Protein AF-A0A1M5DG32-F1 (afdb_monomer_lite)

pLDDT: mean 79.65, std 16.61, range [45.25, 95.06]

Structure (mmCIF, N/CA/C/O backbone):
da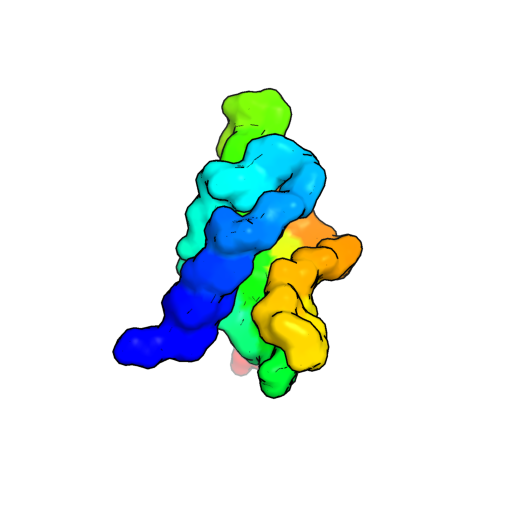ta_AF-A0A1M5DG32-F1
#
_entry.id   AF-A0A1M5DG32-F1
#
loop_
_atom_site.group_PDB
_atom_site.id
_atom_site.type_symbol
_atom_site.label_atom_id
_atom_site.label_alt_id
_atom_site.label_comp_id
_atom_site.label_asym_id
_atom_site.label_entity_id
_atom_site.label_seq_id
_atom_site.pdbx_PDB_ins_code
_atom_site.Cartn_x
_atom_site.Cartn_y
_atom_site.Cartn_z
_atom_site.occupancy
_atom_site.B_iso_or_equiv
_atom_site.auth_seq_id
_atom_site.auth_comp_id
_atom_site.auth_asym_id
_atom_site.auth_atom_id
_atom_site.pdbx_PDB_model_num
ATOM 1 N N . MET A 1 1 ? -0.999 -22.018 -3.550 1.00 50.44 1 MET A N 1
ATOM 2 C CA . MET A 1 1 ? -0.408 -20.731 -3.976 1.00 50.44 1 MET A CA 1
ATOM 3 C C . MET A 1 1 ? -1.499 -19.677 -3.849 1.00 50.44 1 MET A C 1
ATOM 5 O O . MET A 1 1 ? -2.644 -20.017 -4.128 1.00 50.44 1 MET A O 1
ATOM 9 N N . SER A 1 2 ? -1.222 -18.493 -3.294 1.00 59.31 2 SER A N 1
ATOM 10 C CA . SER A 1 2 ? -2.285 -17.511 -3.015 1.00 59.31 2 SER A CA 1
ATOM 11 C C . SER A 1 2 ? -2.560 -16.611 -4.222 1.00 59.31 2 SER A C 1
ATOM 13 O O . SER A 1 2 ? -1.661 -16.303 -5.001 1.00 59.31 2 SER A O 1
ATOM 15 N N . LYS A 1 3 ? -3.796 -16.114 -4.326 1.00 50.09 3 LYS A N 1
ATOM 16 C CA . LYS A 1 3 ? -4.238 -15.189 -5.383 1.00 50.09 3 LYS A CA 1
ATOM 17 C C . LYS A 1 3 ? -3.447 -13.871 -5.410 1.00 50.09 3 LYS A C 1
ATOM 19 O O . LYS A 1 3 ? -3.412 -13.193 -6.425 1.00 50.09 3 LYS A O 1
ATOM 24 N N . LEU A 1 4 ? -2.793 -13.519 -4.303 1.00 46.84 4 LEU A N 1
ATOM 25 C CA . LEU A 1 4 ? -1.893 -12.367 -4.200 1.00 46.84 4 LEU A CA 1
ATOM 26 C C . LEU A 1 4 ? -0.515 -12.644 -4.809 1.00 46.84 4 LEU A C 1
ATOM 28 O O . LEU A 1 4 ? 0.035 -11.789 -5.493 1.00 46.84 4 LEU A O 1
ATOM 32 N N . GLN A 1 5 ? 0.002 -13.862 -4.648 1.00 51.59 5 GLN A N 1
ATOM 33 C CA . GLN A 1 5 ? 1.255 -14.277 -5.283 1.00 51.59 5 GLN A CA 1
ATOM 34 C C . GLN A 1 5 ? 1.115 -14.346 -6.813 1.00 51.59 5 GLN A C 1
ATOM 36 O O . GLN A 1 5 ? 2.048 -14.006 -7.535 1.00 51.59 5 GLN A O 1
ATOM 41 N N . GLU A 1 6 ? -0.071 -14.702 -7.313 1.00 52.28 6 GLU A N 1
ATOM 42 C CA . GLU A 1 6 ? -0.398 -14.668 -8.746 1.00 52.28 6 GLU A CA 1
ATOM 43 C C . GLU A 1 6 ? -0.442 -13.231 -9.302 1.00 52.28 6 GLU A C 1
ATOM 45 O O . GLU A 1 6 ? 0.042 -12.973 -10.404 1.00 52.28 6 GLU A O 1
ATOM 50 N N . LEU A 1 7 ? -0.957 -12.275 -8.519 1.00 49.81 7 LEU A N 1
ATOM 51 C CA . LEU A 1 7 ? -1.015 -10.855 -8.891 1.00 49.81 7 LEU A CA 1
ATOM 52 C C . LEU A 1 7 ? 0.373 -10.191 -8.884 1.00 49.81 7 LEU A C 1
ATOM 54 O O . LEU A 1 7 ? 0.659 -9.367 -9.755 1.00 49.81 7 LEU A O 1
ATOM 58 N N . ALA A 1 8 ? 1.251 -10.580 -7.954 1.00 52.16 8 ALA A N 1
ATOM 59 C CA . ALA A 1 8 ? 2.639 -10.120 -7.9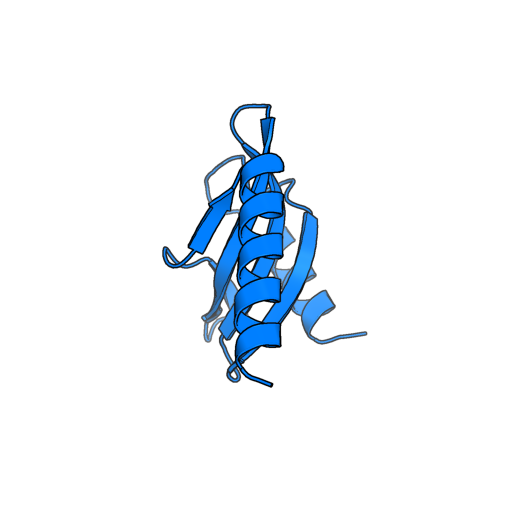10 1.00 52.16 8 ALA A CA 1
ATOM 60 C C . ALA A 1 8 ? 3.456 -10.623 -9.119 1.00 52.16 8 ALA A C 1
ATOM 62 O O . ALA A 1 8 ? 4.218 -9.859 -9.714 1.00 52.16 8 ALA A O 1
ATOM 63 N N . ALA A 1 9 ? 3.246 -11.875 -9.542 1.00 54.88 9 ALA A N 1
ATOM 64 C CA . ALA A 1 9 ? 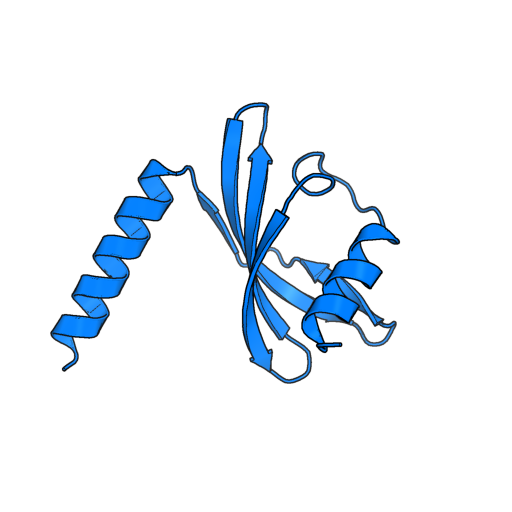3.918 -12.458 -10.706 1.00 54.88 9 ALA A CA 1
ATOM 65 C C . ALA A 1 9 ? 3.485 -11.812 -12.037 1.00 54.88 9 ALA A C 1
ATOM 67 O O . ALA A 1 9 ? 4.321 -11.553 -12.902 1.00 54.88 9 ALA A O 1
ATOM 68 N N . ALA A 1 10 ? 2.197 -11.481 -12.189 1.00 53.34 10 ALA A N 1
ATOM 69 C CA . ALA A 1 10 ? 1.670 -10.816 -13.387 1.00 53.34 10 ALA A CA 1
ATOM 70 C C . ALA A 1 10 ? 2.212 -9.384 -13.585 1.00 53.34 10 ALA A C 1
ATOM 72 O O . ALA A 1 10 ? 2.231 -8.866 -14.706 1.00 53.34 10 ALA A O 1
ATOM 73 N N . ARG A 1 11 ? 2.672 -8.746 -12.502 1.00 52.09 11 ARG A N 1
ATOM 74 C CA . ARG A 1 11 ? 3.223 -7.387 -12.497 1.00 52.09 11 ARG A CA 1
ATOM 75 C C . ARG A 1 11 ? 4.688 -7.332 -12.940 1.00 52.09 11 ARG A C 1
ATOM 77 O O . ARG A 1 11 ? 5.061 -6.388 -13.624 1.00 52.09 11 ARG A O 1
ATOM 84 N N . ALA A 1 12 ? 5.491 -8.348 -12.615 1.00 53.06 12 ALA A N 1
ATOM 85 C CA . ALA A 1 12 ? 6.874 -8.448 -13.095 1.00 53.06 12 ALA A CA 1
ATOM 86 C C . ALA A 1 12 ? 6.961 -8.557 -14.632 1.00 53.06 12 ALA A C 1
ATOM 88 O O . ALA A 1 12 ? 7.966 -8.180 -15.225 1.00 53.06 12 ALA A O 1
ATOM 89 N N . ALA A 1 13 ? 5.898 -9.051 -15.278 1.00 51.09 13 ALA A N 1
ATOM 90 C CA . ALA A 1 13 ? 5.848 -9.272 -16.721 1.00 51.09 13 ALA A CA 1
ATOM 91 C C . ALA A 1 13 ? 5.438 -8.038 -17.548 1.00 51.09 13 ALA A C 1
ATOM 93 O O . ALA A 1 13 ? 5.630 -8.041 -18.760 1.0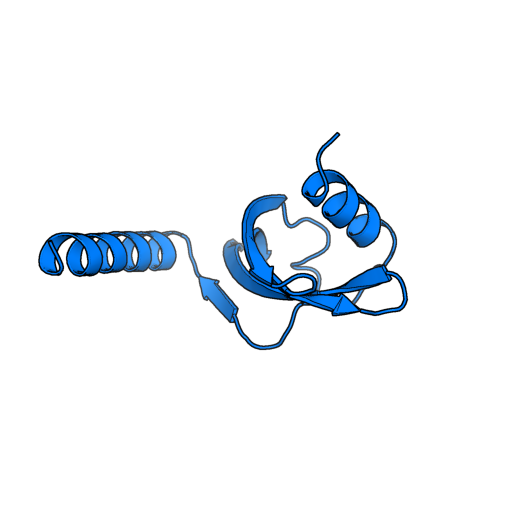0 51.09 13 ALA A O 1
ATOM 94 N N . ASN A 1 14 ? 4.878 -6.994 -16.928 1.00 45.62 14 ASN A N 1
ATOM 95 C CA . ASN A 1 14 ? 4.332 -5.834 -17.635 1.00 45.62 14 ASN A CA 1
ATOM 96 C C . ASN A 1 14 ? 4.938 -4.555 -17.056 1.00 45.62 14 ASN A C 1
ATOM 98 O O . ASN A 1 14 ? 4.372 -3.928 -16.160 1.00 45.62 14 ASN A O 1
ATOM 102 N N . GLY A 1 15 ? 6.141 -4.237 -17.539 1.00 49.47 15 GLY A N 1
ATOM 103 C CA . GLY A 1 15 ? 6.854 -3.012 -17.205 1.00 49.47 15 GLY A CA 1
ATOM 104 C C . GLY A 1 15 ? 6.051 -1.788 -17.626 1.00 49.47 15 GLY A C 1
ATOM 105 O O . GLY A 1 15 ? 5.672 -1.664 -18.786 1.00 49.47 15 GLY A O 1
ATOM 106 N N . ASP A 1 16 ? 5.816 -0.905 -16.665 1.00 45.25 16 ASP A N 1
ATOM 107 C CA . ASP A 1 16 ? 5.318 0.444 -16.892 1.00 45.25 16 ASP A CA 1
ATOM 108 C C . ASP A 1 16 ? 6.244 1.412 -16.152 1.00 45.25 16 ASP A C 1
ATOM 110 O O . ASP A 1 16 ? 6.762 1.091 -15.075 1.00 45.25 16 ASP A O 1
ATOM 114 N N . ASP A 1 17 ? 6.448 2.557 -16.799 1.00 50.22 17 ASP A N 1
ATOM 115 C CA . ASP A 1 17 ? 7.343 3.662 -16.462 1.00 50.22 17 ASP A CA 1
ATOM 116 C C . ASP A 1 17 ? 7.375 4.063 -14.970 1.00 50.22 17 ASP A C 1
ATOM 118 O O . ASP A 1 17 ? 6.410 3.906 -14.222 1.00 50.22 17 ASP A O 1
ATOM 122 N N . ASP A 1 18 ? 8.510 4.666 -14.596 1.00 45.88 18 ASP A N 1
ATOM 123 C CA . ASP A 1 18 ? 8.958 5.143 -13.277 1.00 45.88 18 ASP A CA 1
ATOM 124 C C . ASP A 1 18 ? 9.764 4.121 -12.450 1.00 45.88 18 ASP A C 1
ATOM 126 O O . ASP A 1 18 ? 9.234 3.283 -11.718 1.00 45.88 18 ASP A O 1
ATOM 130 N N . ASN A 1 19 ? 11.094 4.284 -12.499 1.00 51.16 19 ASN A N 1
ATOM 131 C CA . ASN A 1 19 ? 12.161 3.508 -11.836 1.00 51.16 19 ASN A CA 1
ATOM 132 C C . ASN A 1 19 ? 11.950 3.150 -10.347 1.00 51.16 19 ASN A C 1
ATOM 134 O O . ASN A 1 19 ? 12.691 2.333 -9.815 1.00 51.16 19 ASN A O 1
ATOM 138 N N . PHE A 1 20 ? 10.959 3.724 -9.658 1.00 57.47 20 PHE A N 1
ATOM 139 C CA . PHE A 1 20 ? 10.577 3.289 -8.313 1.00 57.47 20 PHE A CA 1
ATOM 140 C C . PHE A 1 20 ? 10.026 1.859 -8.290 1.00 57.47 20 PHE A C 1
ATOM 142 O O . PHE A 1 20 ? 10.195 1.133 -7.314 1.00 57.47 20 PHE A O 1
ATOM 149 N N . PHE A 1 21 ? 9.281 1.473 -9.329 1.00 62.62 21 PHE A N 1
ATOM 150 C CA . PHE A 1 21 ? 8.352 0.349 -9.241 1.00 62.62 21 PHE A CA 1
ATOM 151 C C . PHE A 1 21 ? 8.929 -0.994 -9.677 1.00 62.62 21 PHE A C 1
ATOM 153 O O . PHE A 1 21 ? 8.332 -2.013 -9.317 1.00 62.62 21 PHE A O 1
ATOM 160 N N . ALA A 1 22 ? 10.037 -0.998 -10.421 1.00 64.38 22 ALA A N 1
ATOM 161 C CA . ALA A 1 22 ? 10.689 -2.220 -10.888 1.00 64.38 22 ALA A CA 1
ATOM 162 C C . ALA A 1 22 ? 11.279 -3.030 -9.720 1.00 64.38 22 ALA A C 1
ATOM 164 O O . ALA A 1 22 ? 11.085 -4.240 -9.664 1.00 64.38 22 ALA A O 1
ATOM 165 N N . ASP A 1 23 ? 11.867 -2.341 -8.736 1.00 69.62 23 ASP A N 1
ATOM 166 C CA . ASP A 1 23 ? 12.533 -2.958 -7.578 1.00 69.62 23 ASP A CA 1
ATOM 167 C C . ASP A 1 23 ? 11.692 -2.896 -6.289 1.00 69.62 23 ASP A C 1
ATOM 169 O O . ASP A 1 23 ? 12.190 -3.143 -5.190 1.00 69.62 23 ASP A O 1
ATOM 173 N N . ALA A 1 24 ? 10.412 -2.519 -6.394 1.00 83.00 24 ALA A N 1
ATOM 174 C CA . ALA A 1 24 ? 9.550 -2.363 -5.229 1.00 83.00 24 ALA A CA 1
ATOM 175 C C . ALA A 1 24 ? 9.017 -3.715 -4.721 1.00 83.00 24 ALA A C 1
ATOM 177 O O . ALA A 1 24 ? 8.179 -4.345 -5.372 1.00 83.00 24 ALA A O 1
ATOM 178 N N . GLU A 1 25 ? 9.437 -4.098 -3.518 1.00 89.25 25 GLU A N 1
ATOM 179 C CA . GLU A 1 25 ? 8.957 -5.249 -2.754 1.00 89.25 25 GLU A CA 1
ATOM 180 C C . GLU A 1 25 ? 7.528 -5.003 -2.248 1.00 89.25 25 GLU A C 1
ATOM 182 O O . GLU A 1 25 ? 7.241 -3.979 -1.628 1.00 89.25 25 GLU A O 1
ATOM 187 N N . GLU A 1 26 ? 6.612 -5.940 -2.492 1.00 90.38 26 GLU A N 1
ATOM 188 C CA . GLU A 1 26 ? 5.273 -5.916 -1.899 1.00 90.38 26 GLU A CA 1
ATOM 189 C C . GLU A 1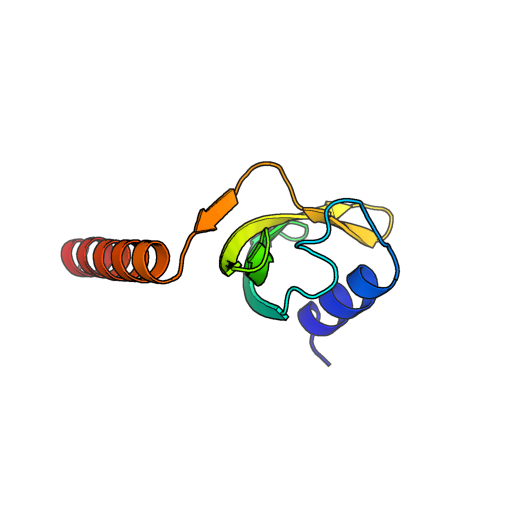 26 ? 5.315 -6.454 -0.465 1.00 90.38 26 GLU A C 1
ATOM 191 O O . GLU A 1 26 ? 5.740 -7.582 -0.237 1.00 90.38 26 GLU A O 1
ATOM 196 N N . LEU A 1 27 ? 4.852 -5.651 0.498 1.00 91.12 27 LEU A N 1
ATOM 197 C CA . LEU A 1 27 ? 4.859 -6.006 1.921 1.00 91.12 27 LEU A CA 1
ATOM 198 C C . LEU A 1 27 ? 3.486 -6.459 2.423 1.00 91.12 27 LEU A C 1
ATOM 200 O O . LEU A 1 27 ? 3.386 -7.334 3.279 1.00 91.12 27 LEU A O 1
ATOM 204 N N . LEU A 1 28 ? 2.422 -5.823 1.930 1.00 89.69 28 LEU A N 1
ATOM 205 C CA . LEU A 1 28 ? 1.051 -6.086 2.356 1.00 89.69 28 LEU A CA 1
ATOM 206 C C . LEU A 1 28 ? 0.080 -5.732 1.236 1.00 89.69 28 LEU A C 1
ATOM 208 O O . LEU A 1 28 ? 0.220 -4.695 0.593 1.00 89.69 28 LEU A O 1
ATOM 212 N N . ALA A 1 29 ? -0.967 -6.535 1.085 1.00 90.38 29 ALA A N 1
ATOM 213 C CA . ALA A 1 29 ? -2.091 -6.225 0.220 1.00 90.38 29 ALA A CA 1
ATOM 214 C C . ALA A 1 29 ? -3.412 -6.463 0.957 1.00 90.38 29 ALA A C 1
ATOM 216 O O . ALA A 1 29 ? -3.681 -7.554 1.457 1.00 90.38 29 ALA A O 1
ATOM 217 N N . LEU A 1 30 ? -4.242 -5.423 1.008 1.00 89.81 30 LEU A N 1
ATOM 218 C CA . LEU A 1 30 ? -5.550 -5.401 1.651 1.00 89.81 30 LEU A CA 1
ATOM 219 C C . LEU A 1 30 ? -6.639 -5.371 0.570 1.00 89.81 30 LEU A C 1
ATOM 221 O O . LEU A 1 30 ? -6.839 -4.328 -0.066 1.00 89.81 30 LEU A O 1
ATOM 225 N N . PRO A 1 31 ? -7.347 -6.488 0.320 1.00 91.06 31 PRO A N 1
ATOM 226 C CA . PRO A 1 31 ? -8.433 -6.520 -0.651 1.00 91.06 31 PRO A CA 1
ATOM 227 C C . PRO A 1 31 ? -9.543 -5.532 -0.273 1.00 91.06 31 PRO A C 1
ATOM 229 O O . PRO A 1 31 ? -10.047 -5.553 0.847 1.00 91.06 31 PRO A O 1
ATOM 232 N N . LYS A 1 32 ? -9.949 -4.680 -1.221 1.00 87.56 32 LYS A N 1
ATOM 233 C CA . LYS A 1 32 ? -11.082 -3.748 -1.070 1.00 87.56 32 LYS A CA 1
ATOM 234 C C . LYS A 1 32 ? -12.328 -4.217 -1.816 1.00 87.56 32 LYS A C 1
ATOM 236 O O . LYS A 1 32 ? -13.443 -3.896 -1.418 1.00 87.56 32 LYS A O 1
ATOM 241 N N . SER A 1 33 ? -12.145 -4.927 -2.927 1.00 90.94 33 SER A N 1
ATOM 242 C CA . SER A 1 33 ? -13.215 -5.529 -3.726 1.00 90.94 33 SER A CA 1
ATOM 243 C C . SER A 1 33 ? -12.666 -6.680 -4.574 1.00 90.94 33 SER A C 1
ATOM 245 O O . SER A 1 33 ? -11.469 -6.959 -4.550 1.00 90.94 33 SER A O 1
ATOM 247 N N . ALA A 1 34 ? -13.523 -7.306 -5.388 1.00 87.56 34 ALA A N 1
ATOM 248 C CA . ALA A 1 34 ? -13.120 -8.349 -6.336 1.00 87.56 34 ALA A CA 1
ATOM 249 C C . ALA A 1 34 ? -12.041 -7.905 -7.346 1.00 87.56 34 ALA A C 1
ATOM 251 O O . ALA A 1 34 ? -11.353 -8.750 -7.912 1.00 87.56 34 ALA A O 1
ATOM 252 N N . SER A 1 35 ? -11.899 -6.597 -7.582 1.00 88.81 35 SER A N 1
ATOM 253 C CA . SER A 1 35 ? -10.978 -6.032 -8.571 1.00 88.81 35 SER A CA 1
ATOM 254 C C . SER A 1 35 ? -10.075 -4.932 -8.016 1.00 88.81 35 SER A C 1
ATOM 256 O O . SER A 1 35 ? -9.374 -4.291 -8.794 1.00 88.81 35 SER A O 1
ATOM 258 N N . THR A 1 36 ? -10.079 -4.676 -6.701 1.00 91.19 36 THR A N 1
ATOM 259 C CA . THR A 1 36 ? -9.248 -3.618 -6.105 1.00 91.19 36 THR A CA 1
ATOM 260 C C . THR A 1 36 ? -8.613 -4.037 -4.789 1.00 91.19 36 THR A C 1
ATOM 262 O O . THR A 1 36 ? -9.233 -4.728 -3.979 1.00 91.19 36 THR A O 1
ATOM 265 N N . ALA A 1 37 ? -7.391 -3.566 -4.554 1.00 92.00 37 ALA A N 1
ATOM 266 C CA . ALA A 1 37 ? -6.662 -3.757 -3.305 1.00 92.00 37 ALA A CA 1
ATOM 267 C C . ALA A 1 37 ? -5.886 -2.488 -2.940 1.00 92.00 37 ALA A C 1
ATOM 269 O O . ALA A 1 37 ? -5.493 -1.723 -3.820 1.00 92.00 37 ALA A O 1
ATOM 270 N N . ILE A 1 38 ? -5.675 -2.258 -1.648 1.00 92.19 38 ILE A N 1
ATOM 271 C CA . ILE A 1 38 ? -4.684 -1.299 -1.154 1.00 92.19 38 ILE A CA 1
ATOM 272 C C . ILE A 1 38 ? -3.400 -2.085 -0.925 1.00 92.19 38 ILE A C 1
ATOM 274 O O . ILE A 1 38 ? -3.415 -3.059 -0.181 1.00 92.19 38 ILE A O 1
ATOM 278 N N . VAL A 1 39 ? -2.310 -1.686 -1.563 1.00 91.50 39 VAL A N 1
ATOM 279 C CA . VAL A 1 39 ? -1.033 -2.397 -1.498 1.00 91.50 39 VAL A CA 1
ATOM 280 C C . VAL A 1 39 ? 0.011 -1.477 -0.885 1.00 91.50 39 VAL A C 1
ATOM 282 O O . VAL A 1 39 ? 0.136 -0.323 -1.299 1.00 91.50 39 VAL A O 1
ATOM 285 N N . LEU A 1 40 ? 0.737 -1.992 0.104 1.00 92.88 40 LEU A N 1
ATOM 286 C CA . LEU A 1 40 ? 1.925 -1.386 0.685 1.00 92.88 40 LEU A CA 1
ATOM 287 C C . LEU A 1 40 ? 3.158 -2.016 0.044 1.00 92.88 40 LEU A C 1
ATOM 289 O O . LEU A 1 40 ? 3.328 -3.237 0.069 1.00 92.88 40 LEU A O 1
ATOM 293 N N . ARG A 1 41 ? 4.033 -1.176 -0.496 1.00 92.75 41 ARG A N 1
ATOM 294 C CA . ARG A 1 41 ? 5.281 -1.592 -1.131 1.00 92.75 41 ARG A CA 1
ATOM 295 C C . ARG A 1 41 ? 6.455 -0.805 -0.583 1.00 92.75 41 ARG A C 1
ATOM 297 O O . ARG A 1 41 ? 6.297 0.354 -0.214 1.00 92.75 41 ARG A O 1
ATOM 304 N N . LYS A 1 42 ? 7.632 -1.412 -0.594 1.00 92.38 42 LYS A N 1
ATOM 305 C CA . LYS A 1 42 ? 8.913 -0.808 -0.234 1.00 92.38 42 LYS A CA 1
ATOM 306 C C . LYS A 1 42 ? 9.799 -0.754 -1.467 1.00 92.38 42 LYS A C 1
ATOM 308 O O . LYS A 1 42 ? 9.986 -1.774 -2.110 1.00 92.38 42 LYS A O 1
ATOM 313 N N . GLY A 1 43 ? 10.374 0.401 -1.777 1.00 90.06 43 GLY A N 1
ATOM 314 C CA . GLY A 1 43 ? 11.270 0.537 -2.927 1.00 90.06 43 GLY A CA 1
ATOM 315 C C . GLY A 1 43 ? 12.125 1.803 -2.874 1.00 90.06 43 GLY A C 1
ATOM 316 O O . GLY A 1 43 ? 11.895 2.658 -2.011 1.00 90.06 43 GLY A O 1
ATOM 317 N N . PRO A 1 44 ? 13.127 1.931 -3.762 1.00 85.81 44 PRO A N 1
ATOM 318 C CA . PRO A 1 44 ? 13.974 3.116 -3.852 1.00 85.81 44 PRO A CA 1
ATOM 319 C C . PRO A 1 44 ? 13.329 4.218 -4.709 1.00 85.81 44 PRO A C 1
ATOM 321 O O . PRO A 1 44 ? 13.098 4.030 -5.900 1.00 85.81 44 PRO A O 1
ATOM 324 N N . TYR A 1 45 ? 13.089 5.406 -4.141 1.00 82.19 45 TYR A N 1
ATOM 325 C CA . TYR A 1 45 ? 12.659 6.610 -4.869 1.00 82.19 45 TYR A CA 1
ATOM 326 C C . TYR A 1 45 ? 13.778 7.629 -4.880 1.00 82.19 45 TYR A C 1
ATOM 328 O O . TYR A 1 45 ? 14.175 8.126 -3.830 1.00 82.19 45 TYR A O 1
ATOM 336 N N . ARG A 1 46 ? 14.283 7.953 -6.077 1.00 80.88 46 ARG A N 1
ATOM 337 C CA . ARG A 1 46 ? 15.394 8.904 -6.252 1.00 80.88 46 ARG A CA 1
ATOM 338 C C . ARG A 1 46 ? 16.621 8.551 -5.390 1.00 80.88 46 ARG A C 1
ATOM 340 O O . ARG A 1 46 ? 17.281 9.440 -4.871 1.00 80.88 46 ARG A O 1
ATOM 347 N N . GLY A 1 47 ? 16.905 7.253 -5.248 1.00 82.75 47 GLY A N 1
ATOM 348 C CA . GLY A 1 47 ? 18.029 6.730 -4.462 1.00 82.75 47 GLY A CA 1
ATOM 349 C C . GLY A 1 47 ? 17.730 6.483 -2.980 1.00 82.75 47 GLY A C 1
ATOM 350 O O . GLY A 1 47 ? 18.547 5.866 -2.310 1.00 82.75 47 GLY A O 1
ATOM 351 N N . GLU A 1 48 ? 16.557 6.885 -2.485 1.00 80.81 48 GLU A N 1
ATOM 352 C CA . GLU A 1 48 ? 16.209 6.809 -1.062 1.00 80.81 48 GLU A CA 1
ATOM 353 C C . GLU A 1 48 ? 15.083 5.798 -0.789 1.00 80.81 48 GLU A C 1
ATOM 355 O O . GLU A 1 48 ? 14.125 5.713 -1.568 1.00 80.81 48 GLU A O 1
ATOM 360 N N . PRO A 1 49 ? 15.121 5.048 0.326 1.00 86.56 49 PRO A N 1
ATOM 361 C CA . PRO A 1 49 ? 14.091 4.069 0.652 1.00 86.56 49 PRO A CA 1
ATOM 362 C C . PRO A 1 49 ? 12.765 4.749 1.014 1.00 86.56 49 PRO A C 1
ATOM 364 O O . PRO A 1 49 ? 12.688 5.569 1.928 1.00 86.56 49 PRO A O 1
ATOM 367 N N . HIS A 1 50 ? 11.694 4.364 0.325 1.00 92.44 50 HIS A N 1
ATOM 368 C CA . HIS A 1 50 ? 10.340 4.847 0.582 1.00 92.44 50 HIS A CA 1
ATOM 369 C C . HIS A 1 50 ? 9.347 3.689 0.707 1.00 92.44 50 HIS A C 1
ATOM 371 O O . HIS A 1 50 ? 9.615 2.551 0.308 1.00 92.44 50 HIS A O 1
ATOM 377 N N . LEU A 1 51 ? 8.181 4.010 1.260 1.00 93.81 51 LEU A N 1
ATOM 378 C CA . LEU A 1 51 ? 7.003 3.160 1.313 1.00 93.81 51 LEU A CA 1
ATOM 379 C C . LEU A 1 51 ? 5.893 3.771 0.455 1.00 93.81 51 LEU A C 1
ATOM 381 O O . LEU A 1 51 ? 5.508 4.917 0.661 1.00 93.81 51 LEU A O 1
ATOM 385 N N . ASP A 1 52 ? 5.362 3.012 -0.498 1.00 92.56 52 ASP A N 1
ATOM 386 C CA . ASP A 1 52 ? 4.196 3.402 -1.295 1.00 92.56 52 ASP A CA 1
ATOM 387 C C . ASP A 1 52 ? 2.973 2.622 -0.815 1.00 92.56 52 ASP A C 1
ATOM 389 O O . ASP A 1 52 ? 2.941 1.396 -0.905 1.00 92.56 52 ASP A O 1
ATOM 393 N N . LEU A 1 53 ? 1.967 3.339 -0.317 1.00 93.38 53 LEU A N 1
ATOM 394 C CA . LEU A 1 53 ? 0.661 2.794 0.043 1.00 93.38 53 LEU A CA 1
ATOM 395 C C . LEU A 1 53 ? -0.367 3.284 -0.976 1.00 93.38 53 LEU A C 1
ATOM 397 O O . LEU A 1 53 ? -0.713 4.467 -1.002 1.00 93.38 53 LEU A O 1
ATOM 401 N N . ARG A 1 54 ? -0.865 2.393 -1.837 1.00 92.44 54 ARG A N 1
ATOM 402 C CA . ARG A 1 54 ? -1.636 2.803 -3.019 1.00 92.44 54 ARG A CA 1
ATOM 403 C C . ARG A 1 54 ? -2.728 1.820 -3.391 1.00 92.44 54 ARG A C 1
ATOM 405 O O . ARG A 1 54 ? -2.616 0.621 -3.167 1.00 92.44 54 ARG A O 1
ATOM 412 N N . VAL A 1 55 ? -3.793 2.333 -3.999 1.00 92.25 55 VAL A N 1
ATOM 413 C CA . VAL A 1 55 ? -4.861 1.509 -4.568 1.00 92.25 55 VAL A CA 1
ATOM 414 C C . VAL A 1 55 ? -4.433 0.964 -5.925 1.00 92.25 55 VAL A C 1
ATOM 416 O O . VAL A 1 55 ? -4.042 1.729 -6.812 1.00 92.25 55 VAL A O 1
ATOM 419 N N . PHE A 1 56 ? -4.605 -0.340 -6.094 1.00 90.00 56 PHE A N 1
ATOM 420 C CA . PHE A 1 56 ? -4.433 -1.087 -7.331 1.00 90.00 56 PHE A CA 1
ATOM 421 C C . PHE A 1 56 ? -5.769 -1.581 -7.868 1.00 90.00 56 PHE A C 1
ATOM 423 O O . PHE A 1 56 ? -6.701 -1.850 -7.104 1.00 90.00 56 PHE A O 1
ATOM 430 N N . VAL A 1 57 ? -5.845 -1.703 -9.191 1.00 89.44 57 VAL A N 1
ATOM 431 C CA . VAL A 1 57 ? -7.009 -2.212 -9.917 1.00 89.44 57 VAL A CA 1
ATOM 432 C C . VAL A 1 57 ? -6.573 -3.364 -10.813 1.00 89.44 57 VAL A C 1
ATOM 434 O O . VAL A 1 57 ? -5.666 -3.204 -11.628 1.00 89.44 57 VAL A O 1
ATOM 437 N N . LEU A 1 58 ? -7.260 -4.497 -10.690 1.00 84.75 58 LEU A N 1
ATOM 438 C CA . LEU A 1 58 ? -7.212 -5.583 -11.660 1.00 84.75 58 LEU A CA 1
ATOM 439 C C . LEU A 1 58 ? -8.152 -5.237 -12.819 1.00 84.75 58 LEU A C 1
ATOM 441 O O . LEU A 1 58 ? -9.374 -5.161 -12.646 1.00 84.75 58 LEU A O 1
ATOM 445 N N . LYS A 1 59 ? -7.584 -4.992 -13.996 1.00 86.06 59 LYS A N 1
ATOM 446 C CA . LYS A 1 59 ? -8.339 -4.771 -15.229 1.00 86.06 59 LYS A CA 1
ATOM 447 C C . LYS A 1 59 ? -8.869 -6.098 -15.783 1.00 86.06 59 LYS A C 1
ATOM 449 O O . LYS A 1 59 ? -8.449 -7.184 -15.395 1.00 86.06 59 LYS A O 1
ATOM 454 N N . ARG A 1 60 ? -9.823 -6.004 -16.717 1.00 85.38 60 ARG A N 1
ATOM 455 C CA . ARG A 1 60 ? -10.455 -7.173 -17.363 1.00 85.38 60 ARG A CA 1
ATOM 456 C C . ARG A 1 60 ? -9.480 -8.014 -18.188 1.00 85.38 60 ARG A C 1
ATOM 458 O O . ARG A 1 60 ? -9.724 -9.198 -18.364 1.00 85.38 60 ARG A O 1
ATOM 465 N N . ASP A 1 61 ? -8.410 -7.399 -18.679 1.00 82.69 61 ASP A N 1
ATOM 466 C CA . ASP A 1 61 ? -7.322 -8.058 -19.411 1.00 82.69 61 ASP A CA 1
ATOM 467 C C . ASP A 1 61 ? -6.337 -8.802 -18.487 1.00 82.69 61 ASP A C 1
ATOM 469 O O . ASP A 1 61 ? -5.346 -9.349 -18.958 1.00 82.69 61 ASP A O 1
ATOM 473 N N . GLY A 1 62 ? -6.596 -8.829 -17.173 1.00 74.12 62 GLY A N 1
ATOM 474 C CA . GLY A 1 62 ? -5.724 -9.453 -16.181 1.00 74.12 62 GLY A CA 1
ATOM 475 C C . GLY A 1 62 ? -4.555 -8.573 -15.739 1.00 74.12 62 GLY A C 1
ATOM 476 O O . GLY A 1 62 ? -3.840 -8.951 -14.813 1.00 74.12 62 GLY A O 1
ATOM 477 N N . SER A 1 63 ? -4.371 -7.390 -16.336 1.00 76.62 63 SER A N 1
ATOM 478 C CA . SER A 1 63 ? -3.326 -6.459 -15.917 1.00 76.62 63 SER A CA 1
ATOM 479 C C . SER A 1 63 ? -3.665 -5.806 -14.579 1.00 76.62 63 SER A C 1
ATOM 481 O O . SER A 1 63 ? -4.817 -5.476 -14.275 1.00 76.62 63 SER A O 1
ATOM 483 N N . VAL A 1 64 ? -2.635 -5.602 -13.763 1.00 76.75 64 VAL A N 1
ATOM 484 C CA . VAL A 1 64 ? -2.738 -4.939 -12.465 1.00 76.75 64 VAL A CA 1
ATOM 485 C C . VAL A 1 64 ? -2.113 -3.563 -12.593 1.00 76.75 64 VAL A C 1
ATOM 487 O O . VAL A 1 64 ? -0.902 -3.436 -12.749 1.00 76.75 64 VAL A O 1
ATOM 490 N N . VAL A 1 65 ? -2.939 -2.524 -12.509 1.00 83.19 65 VAL A N 1
ATOM 491 C CA . VAL A 1 65 ? -2.474 -1.138 -12.603 1.00 83.19 65 VAL A CA 1
ATOM 492 C C . VAL A 1 65 ? -2.579 -0.446 -11.259 1.00 83.19 65 VAL A C 1
ATOM 494 O O . VAL A 1 65 ? -3.571 -0.580 -10.537 1.00 83.19 65 VAL A O 1
ATOM 497 N N . HIS A 1 66 ? -1.558 0.329 -10.921 1.00 84.31 66 HIS A N 1
ATOM 498 C CA . HIS A 1 66 ? -1.640 1.232 -9.789 1.00 84.31 66 HIS A CA 1
ATOM 499 C C . HIS A 1 66 ? -2.485 2.455 -10.171 1.00 84.31 66 HIS A C 1
ATOM 501 O O . HIS A 1 66 ? -2.498 2.902 -11.316 1.00 84.31 66 HIS A O 1
ATOM 507 N N . THR A 1 67 ? -3.211 3.020 -9.214 1.00 87.00 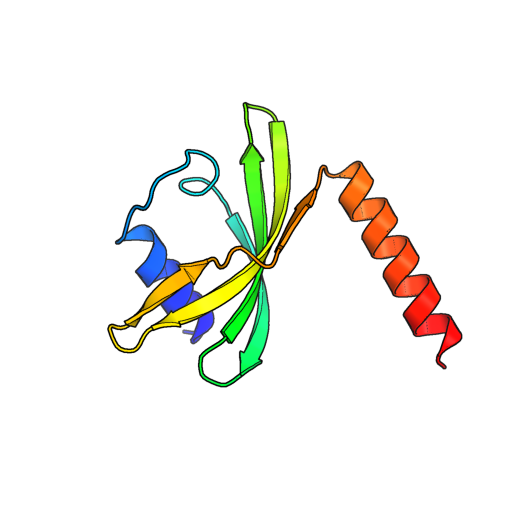67 THR A N 1
ATOM 508 C CA . THR A 1 67 ? -3.980 4.253 -9.435 1.00 87.00 67 THR A CA 1
ATOM 509 C C . THR A 1 67 ? -3.210 5.478 -8.941 1.00 87.00 67 THR A C 1
ATOM 511 O O . THR A 1 67 ? -2.208 5.368 -8.238 1.00 87.00 67 THR A O 1
ATOM 514 N N . LYS A 1 68 ? -3.715 6.683 -9.232 1.00 87.19 68 LYS A N 1
ATOM 515 C CA . LYS A 1 68 ? -3.222 7.923 -8.601 1.00 87.19 68 LYS A CA 1
ATOM 516 C C . LYS A 1 68 ? -3.645 8.064 -7.128 1.00 87.19 68 LYS A C 1
ATOM 518 O O . LYS A 1 68 ? -3.244 9.016 -6.473 1.00 87.19 68 LYS A O 1
ATOM 523 N N . LYS A 1 69 ? -4.472 7.147 -6.606 1.00 89.38 69 LYS A N 1
ATOM 524 C CA . LYS A 1 69 ? -4.943 7.160 -5.216 1.00 89.38 69 LYS A CA 1
ATOM 525 C C . LYS A 1 69 ? -3.959 6.393 -4.343 1.00 89.38 69 LYS A C 1
ATOM 527 O O . LYS A 1 69 ? -4.066 5.176 -4.198 1.00 89.38 69 LYS A O 1
ATOM 532 N N . GLY A 1 70 ? -3.008 7.110 -3.774 1.00 90.56 70 GLY A N 1
ATOM 533 C CA . GLY A 1 70 ? -2.030 6.559 -2.853 1.00 90.56 70 GLY A CA 1
ATOM 534 C C . GLY A 1 70 ? -1.152 7.650 -2.277 1.00 90.56 70 GLY A C 1
ATOM 535 O O . GLY A 1 70 ? -1.334 8.830 -2.575 1.00 90.56 70 GLY A O 1
ATOM 536 N N . VAL A 1 71 ? -0.200 7.232 -1.462 1.00 91.56 71 VAL A N 1
ATOM 537 C CA . VAL A 1 71 ? 0.789 8.102 -0.849 1.00 91.56 71 VAL A CA 1
ATOM 538 C C . VAL A 1 71 ? 2.144 7.411 -0.877 1.00 91.56 71 VAL A C 1
ATOM 540 O O . VAL A 1 71 ? 2.244 6.209 -0.637 1.00 91.56 71 VAL A O 1
ATOM 543 N N . LEU A 1 72 ? 3.174 8.190 -1.190 1.00 90.50 72 LEU A N 1
ATOM 544 C CA . LEU A 1 72 ? 4.564 7.796 -1.038 1.00 90.50 72 LEU A CA 1
ATOM 545 C C . LEU A 1 72 ? 5.089 8.452 0.238 1.00 90.50 72 LEU A C 1
ATOM 547 O O . LEU A 1 72 ? 4.943 9.661 0.410 1.00 90.50 72 LEU A O 1
ATOM 551 N N . LEU A 1 73 ? 5.665 7.655 1.123 1.00 91.62 73 LEU A N 1
ATOM 552 C CA . LEU A 1 73 ? 6.104 8.062 2.448 1.00 91.62 73 LEU A CA 1
ATOM 553 C C . LEU A 1 73 ? 7.579 7.718 2.621 1.00 91.62 73 LEU A C 1
ATOM 555 O O . LEU A 1 73 ? 8.028 6.642 2.222 1.00 91.62 73 LEU A O 1
ATOM 559 N N . THR A 1 74 ? 8.328 8.597 3.276 1.00 90.81 74 THR A N 1
ATOM 560 C CA . THR A 1 74 ? 9.579 8.180 3.915 1.00 90.81 74 THR A CA 1
ATOM 561 C C . THR A 1 74 ? 9.270 7.256 5.096 1.00 90.81 74 THR A C 1
ATOM 563 O O . THR A 1 74 ? 8.128 7.148 5.551 1.00 90.81 74 THR A O 1
ATOM 566 N N . TYR A 1 75 ? 10.287 6.587 5.633 1.00 90.38 75 TYR A N 1
ATOM 567 C CA . TYR A 1 75 ? 10.095 5.670 6.760 1.00 90.38 75 TYR A CA 1
ATOM 568 C C . TYR A 1 75 ? 9.634 6.400 8.024 1.00 90.38 75 TYR A C 1
ATOM 570 O O . TYR A 1 75 ? 8.772 5.899 8.744 1.00 90.38 75 TYR A O 1
ATOM 578 N N . ASP A 1 76 ? 10.147 7.607 8.263 1.00 92.12 76 ASP A N 1
ATOM 579 C CA . ASP A 1 76 ? 9.728 8.418 9.406 1.00 92.12 76 ASP A CA 1
ATOM 580 C C . ASP A 1 76 ? 8.283 8.899 9.265 1.00 92.12 76 ASP A C 1
ATOM 582 O O . ASP A 1 76 ? 7.524 8.851 10.232 1.00 92.12 76 ASP A O 1
ATOM 586 N N . GLN A 1 77 ? 7.865 9.289 8.056 1.00 92.44 77 GLN A N 1
ATOM 587 C CA . GLN A 1 77 ? 6.466 9.630 7.790 1.00 92.44 77 GLN A CA 1
ATOM 588 C C . GLN A 1 77 ? 5.551 8.414 7.972 1.00 92.44 77 GLN A C 1
ATOM 590 O O . GLN A 1 77 ? 4.483 8.533 8.566 1.00 92.44 77 GLN A O 1
ATOM 595 N N . ALA A 1 78 ? 5.969 7.235 7.504 1.00 93.25 78 ALA A N 1
ATOM 596 C CA . ALA A 1 78 ? 5.204 6.006 7.679 1.00 93.25 78 ALA A CA 1
ATOM 597 C C . ALA A 1 78 ? 5.050 5.619 9.157 1.00 93.25 78 ALA A C 1
ATOM 599 O O . ALA A 1 78 ? 3.962 5.209 9.555 1.00 93.25 78 ALA A O 1
ATOM 600 N N . ARG A 1 79 ? 6.097 5.804 9.976 1.00 93.88 79 ARG A N 1
ATOM 601 C CA . ARG A 1 79 ? 6.028 5.593 11.430 1.00 93.88 79 ARG A CA 1
ATOM 602 C C . ARG A 1 79 ? 4.981 6.505 12.074 1.00 93.88 79 ARG A C 1
ATOM 604 O O . ARG A 1 79 ? 4.095 6.004 12.755 1.00 93.88 79 ARG A O 1
ATOM 611 N N . GLN A 1 80 ? 5.022 7.805 11.778 1.00 93.19 80 GLN A N 1
ATOM 612 C CA . GLN A 1 80 ? 4.053 8.775 12.310 1.00 93.19 80 GLN A CA 1
ATOM 613 C C . GLN A 1 80 ? 2.614 8.456 11.881 1.00 93.19 80 GLN A C 1
ATOM 615 O O . GLN A 1 80 ? 1.683 8.553 12.677 1.00 93.19 80 GLN A O 1
ATOM 620 N N . VAL A 1 81 ? 2.417 8.051 10.621 1.00 93.81 81 VAL A N 1
ATOM 621 C CA . VAL A 1 81 ? 1.098 7.637 10.121 1.00 93.81 81 VAL A CA 1
ATOM 622 C C . VAL A 1 81 ? 0.605 6.390 10.855 1.00 93.81 81 VAL A C 1
ATOM 624 O O . VAL A 1 81 ? -0.557 6.349 11.249 1.00 93.81 81 VAL A O 1
ATOM 627 N N . ALA A 1 82 ? 1.467 5.393 11.067 1.00 93.06 82 ALA A N 1
ATOM 628 C CA . ALA A 1 82 ? 1.106 4.174 11.786 1.00 93.06 82 ALA A CA 1
ATOM 629 C C . ALA A 1 82 ? 0.709 4.464 13.242 1.00 93.06 82 ALA A C 1
ATOM 631 O O . ALA A 1 82 ? -0.343 4.004 13.678 1.00 93.06 82 ALA A O 1
ATOM 632 N N . GLU A 1 83 ? 1.492 5.277 13.957 1.00 95.06 83 GLU A N 1
ATOM 633 C CA . GLU A 1 83 ? 1.176 5.727 15.320 1.00 95.06 83 GLU A CA 1
ATOM 634 C C . GLU A 1 83 ? -0.193 6.416 15.370 1.00 95.06 83 GLU A C 1
ATOM 636 O O . GLU A 1 83 ? -1.047 6.052 16.176 1.00 95.06 83 GLU A O 1
ATOM 641 N N . LYS A 1 84 ? -0.465 7.338 14.437 1.00 93.88 84 LYS A N 1
ATOM 642 C CA . LYS A 1 84 ? -1.745 8.054 14.412 1.00 93.88 84 LYS A CA 1
ATOM 643 C C . LYS A 1 84 ? -2.937 7.168 14.070 1.00 93.88 84 LYS A C 1
ATOM 645 O O . LYS A 1 84 ? -4.027 7.385 14.592 1.00 93.88 84 LYS A O 1
ATOM 650 N N . ILE A 1 85 ? -2.751 6.172 13.205 1.00 93.12 85 ILE A N 1
ATOM 651 C CA . ILE A 1 85 ? -3.792 5.180 12.918 1.00 93.12 85 ILE A CA 1
ATOM 652 C C . ILE A 1 85 ? -4.118 4.381 14.182 1.00 93.12 85 ILE A C 1
ATOM 654 O O . ILE A 1 85 ? -5.297 4.188 14.470 1.00 93.12 85 ILE A O 1
ATOM 658 N N . LEU A 1 86 ? -3.106 3.951 14.941 1.00 93.31 86 LEU A N 1
ATOM 659 C CA . LEU A 1 86 ? -3.312 3.206 16.186 1.00 93.31 86 LEU A CA 1
ATOM 660 C C . LEU A 1 86 ? -4.088 4.037 17.211 1.00 93.31 86 LEU A C 1
ATOM 662 O O . LEU A 1 86 ? -5.102 3.565 17.715 1.00 93.31 86 LEU A O 1
ATOM 666 N N . GLU A 1 87 ? -3.705 5.300 17.420 1.00 94.25 87 GLU A N 1
ATOM 667 C CA . GLU A 1 87 ? -4.430 6.210 18.319 1.00 94.25 87 GLU A CA 1
ATOM 668 C C . GLU A 1 87 ? -5.917 6.353 17.943 1.00 94.25 87 GLU A C 1
ATOM 670 O O . GLU A 1 87 ? -6.793 6.359 18.812 1.00 94.25 87 GLU A O 1
ATOM 675 N N . VAL A 1 88 ? -6.225 6.461 16.644 1.00 94.88 88 VAL A N 1
ATOM 676 C CA . VAL A 1 88 ? -7.607 6.574 16.147 1.00 94.88 88 VAL A CA 1
ATOM 677 C C . VAL A 1 88 ? -8.396 5.284 16.384 1.00 94.88 88 VAL A C 1
ATOM 679 O O . VAL A 1 88 ? -9.574 5.343 16.744 1.00 94.88 88 VAL A O 1
ATOM 682 N N . VAL A 1 89 ? -7.766 4.123 16.190 1.00 92.88 89 VAL A N 1
ATOM 683 C CA . VAL A 1 89 ? -8.399 2.811 16.397 1.00 92.88 89 VAL A CA 1
ATOM 684 C C . VAL A 1 89 ? -8.690 2.575 17.881 1.00 92.88 89 VAL A C 1
ATOM 686 O O . VAL A 1 89 ? -9.794 2.154 18.224 1.00 92.88 89 VAL A O 1
ATOM 689 N N . GLU A 1 90 ? -7.744 2.899 18.760 1.00 92.19 90 GLU A N 1
ATOM 690 C CA . GLU A 1 90 ? -7.894 2.746 20.211 1.00 92.19 90 GLU A CA 1
ATOM 691 C C . GLU A 1 90 ? -8.933 3.711 20.794 1.00 92.19 90 GLU A C 1
ATOM 693 O O . GLU A 1 90 ? -9.708 3.322 21.658 1.00 92.19 90 GLU A O 1
ATOM 698 N N . SER A 1 91 ? -9.027 4.938 20.270 1.00 82.88 91 SER A N 1
ATOM 699 C CA . SER A 1 91 ? -10.025 5.933 20.708 1.00 82.88 91 SER A CA 1
ATOM 700 C C . SER A 1 91 ? -11.463 5.608 20.278 1.00 82.88 91 SER A C 1
ATOM 702 O O . SER A 1 91 ? -12.400 6.290 20.688 1.00 82.88 91 SER A O 1
ATOM 704 N N . SER A 1 92 ? -11.635 4.612 19.405 1.00 68.19 92 SER A N 1
ATOM 705 C CA . SER A 1 92 ? -12.935 4.172 18.885 1.00 68.19 92 SER A CA 1
ATOM 706 C C . SER A 1 92 ? -13.451 2.892 19.563 1.00 68.19 92 SER A C 1
ATOM 708 O O . SER A 1 92 ? -14.474 2.358 19.130 1.00 68.19 92 SER A O 1
ATOM 710 N N . SER A 1 93 ? -12.733 2.395 20.580 1.00 54.09 93 SER A N 1
ATOM 711 C CA . SER A 1 93 ? -13.075 1.224 21.406 1.00 54.09 93 SER A CA 1
ATOM 712 C C . SER A 1 93 ? -13.538 1.651 22.797 1.00 54.09 93 SER A C 1
ATOM 714 O O . SER A 1 93 ? -14.427 0.960 23.342 1.00 54.09 93 SER A O 1
#

Foldseek 3Di:
DDPVVVLVVLACVDDDDDPFPNAKAWDDWADPDPFKIFTWIWGADPNAIKIKTFMWGQDPVRHIDTDPGIDIGHPVRVVVVVVVVVVVVVVVD

Organism: NCBI:txid1121425

Secondary structure (DSSP, 8-state):
--HHHHHHHHHHTS--S-TTSSS-EEEEEEEEETTEEEEEEEEEETTEEEEEEEEEEE-TTS-EEEEEEEEEEEHHHHHHHHHHHHHHHHTT-

Sequence (93 aa):
MSKLQELAAARAANGDDDNFFADAEELLALPKSASTAIVLRKGPYRGEPHLDLRVFVLKRDGSVVHTKKGVLLTYDQARQVAEKILEVVESSS

Radius of gyration: 14.42 Å; chains: 1; bounding box: 31×30×41 Å

InterPro domains:
  IPR003173 Transcriptional coactivator p15 (PC4), C-terminal [PF02229] (43-81)
  IPR009044 ssDNA-binding transcriptional regulator [G3DSA:2.30.31.10] (39-91)
  IPR009044 ssDNA-binding transcriptional regulator [SSF54447] (40-90)